Protein 1ALU (pdb70)

Organism: Homo sapiens (NCBI:txid9606)

Nearest PDB structures (foldseek):
  1alu-assembly1_A  TM=1.006E+00  e=8.624E-21  Homo sapiens
  7nxz-assembly1_AAA  TM=9.705E-01  e=5.658E-19  Homo sapiens
  8d82-assembly1_D  TM=9.746E-01  e=5.567E-18  Homo sapiens
  4j4l-assembly1_C  TM=9.683E-01  e=1.972E-17  Homo sapiens
  1p9m-assembly1_B-2  TM=9.330E-01  e=7.699E-17  Homo sapiens

GO terms:
  GO:0005125 cytokine activity (F, IDA)
  GO:0005576 extracellular region (C, IDA)
  GO:0090594 inflammatory response to wounding (P, IDA)
  GO:0072540 T-helper 17 cell lineage commitment (P, IDA)
  GO:0070102 interleukin-6-mediated signaling pathway (P, IDA)
  GO:0005125 cytokine activity (F, TAS)
  GO:0006954 inflammatory response (P, TAS)
  GO:0010628 positive regulation of gene expression (P, IDA)
  GO:0010718 positive regulation of epithelial to mesenchymal transition (P, IDA)
  GO:1904996 positive regulation of leukocyte adhesion to vascular endothelial cell (P, IDA)
  GO:0060252 positive regulation of glial cell proliferation (P, IDA)
  GO:0032733 positive regulation of interleukin-10 production (P, IDA)
  GO:0032757 positive regulation of interleukin-8 production (P, IDA)
  GO:0032760 positive regulation of tumor necrosis factor production (P, IDA)
  GO:1901731 positive regulation of platelet aggregation (P, IDA)
  GO:0008284 positive regulation of cell population proliferation (P, IDA)
  GO:0035633 maintenance of blood-brain barrier (P, TAS)
  GO:0010628 positive regulation of gene expression (P, IGI)
  GO:1903978 regulation of microglial cell activation (P, TAS)
  GO:1904894 positive regulation of receptor signaling pathway via STAT (P, IGI)

InterPro domains:
  IPR003574 Interleukin-6-like [PF00489] (27-212)
  IPR003574 Interleukin-6-like [PTHR48494] (1-212)
  IPR009079 Four-helical cytokine-like, core [G3DSA:1.20.1250.10] (25-212)
  IPR009079 Four-helical cytokine-like, core [SSF47266] (48-212)
  IPR030473 Interleukin-6/GCSF/MGF, conserved site [PS00254] (101-126)
  IPR030474 Interleukin-6/GCSF/MGF [PIRSF001935] (1-212)
  IPR030474 Interleukin-6/GCSF/MGF [PR00433] (56-71)
  IPR030474 Interleukin-6/GCSF/MGF [PR00433] (72-95)
  IPR030474 Interleukin-6/GCSF/MGF [PR00433] (101-126)
  IPR030474 Interleukin-6/GCSF/MGF [PR00433] (194-210)
  IPR030474 Interleukin-6/GCSF/MGF [SM00126] (57-210)

CATH classification: 1.20.1250.10

Structure (mmCIF, N/CA/C/O backbone):
data_1ALU
#
_entry.id   1ALU
#
_cell.length_a   49.678
_cell.length_b   49.678
_cell.length_c   121.995
_cell.angle_alpha   90.00
_cell.angle_beta   90.00
_cell.angle_gamma   120.00
#
_symmetry.space_group_name_H-M   'P 31 2 1'
#
loop_
_entity.id
_entity.type
_entity.pdbx_description
1 polymer INTERLEUKIN-6
2 non-polymer 'SULFATE ION'
3 non-polymer 'L(+)-TARTARIC ACID'
4 water water
#
loop_
_atom_site.group_PDB
_atom_site.id
_atom_site.type_symbol
_atom_site.label_atom_id
_atom_site.label_alt_id
_atom_site.label_comp_id
_atom_site.label_asym_id
_atom_site.label_entity_id
_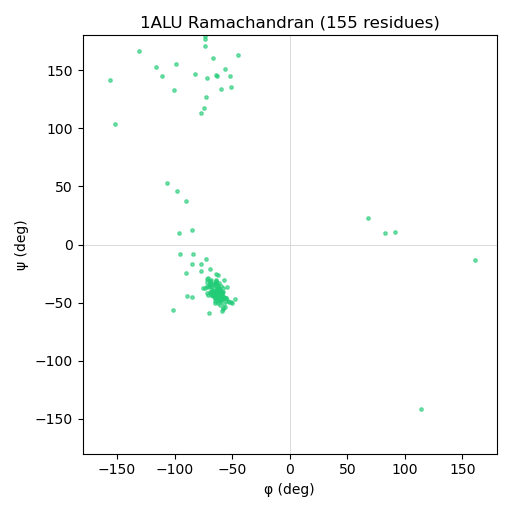atom_site.label_seq_id
_atom_site.pdbx_PDB_ins_code
_atom_site.Cartn_x
_atom_site.Cartn_y
_atom_site.Cartn_z
_atom_site.occupancy
_atom_site.B_iso_or_equiv
_atom_site.auth_seq_id
_atom_site.auth_comp_id
_atom_site.auth_asym_id
_atom_site.auth_atom_id
_atom_site.pdbx_PDB_model_num
ATOM 1 N N . LEU A 1 21 ? 3.450 4.162 5.338 1.00 41.69 19 LEU A N 1
ATOM 2 C CA . LEU A 1 21 ? 2.632 2.965 5.521 1.00 39.89 19 LEU A CA 1
ATOM 3 C C . LEU A 1 21 ? 1.959 2.934 6.883 1.00 38.15 19 LEU A C 1
ATOM 4 O O . LEU A 1 21 ? 2.670 3.001 7.894 1.00 38.49 19 LEU A O 1
ATOM 9 N N . THR A 1 22 ? 0.649 2.688 6.931 1.00 36.62 20 THR A N 1
ATOM 10 C CA . THR A 1 22 ? 0.073 2.525 8.278 1.00 34.21 20 THR A CA 1
ATOM 11 C C . THR A 1 22 ? 0.476 1.180 8.862 1.00 33.82 20 THR A C 1
ATOM 12 O O . THR A 1 22 ? 1.077 0.336 8.184 1.00 33.68 20 THR A O 1
ATOM 16 N N . SER A 1 23 ? 0.084 0.938 10.083 1.00 31.88 21 SER A N 1
ATOM 17 C CA . SER A 1 23 ? 0.255 -0.348 10.776 1.00 30.34 21 SER A CA 1
ATOM 18 C C . SER A 1 23 ? -0.415 -1.455 9.949 1.00 27.56 21 SER A C 1
ATOM 19 O O . SER A 1 23 ? 0.149 -2.533 9.679 1.00 23.58 21 SER A O 1
ATOM 22 N N . SER A 1 24 ? -1.646 -1.167 9.503 1.00 24.13 22 SER A N 1
ATOM 23 C CA . SER A 1 24 ? -2.413 -2.176 8.734 1.00 25.02 22 SER A CA 1
ATOM 24 C C . SER A 1 24 ? -1.751 -2.500 7.422 1.00 23.02 22 SER A C 1
ATOM 25 O O . SER A 1 24 ? -1.726 -3.637 6.894 1.00 21.82 22 SER A O 1
ATOM 28 N N . GLU A 1 25 ? -1.276 -1.442 6.749 1.00 21.72 23 GLU A N 1
ATOM 29 C CA . GLU A 1 25 ? -0.596 -1.577 5.466 1.00 21.76 23 GLU A CA 1
ATOM 30 C C . GLU A 1 25 ? 0.672 -2.408 5.627 1.00 21.06 23 GLU A C 1
ATOM 31 O O . GLU A 1 25 ? 1.028 -3.263 4.800 1.00 18.48 23 GLU A O 1
ATOM 37 N N . ARG A 1 26 ? 1.415 -2.103 6.707 1.00 19.02 24 ARG A N 1
ATOM 38 C CA . ARG A 1 26 ? 2.664 -2.864 6.929 1.00 20.01 24 ARG A CA 1
ATOM 39 C C . ARG A 1 26 ? 2.380 -4.335 7.153 1.00 17.69 24 ARG A C 1
ATOM 40 O O . ARG A 1 26 ? 3.157 -5.211 6.694 1.00 18.11 24 ARG A O 1
ATOM 48 N N . ILE A 1 27 ? 1.326 -4.656 7.861 1.00 15.86 25 ILE A N 1
ATOM 49 C CA . ILE A 1 27 ? 0.947 -6.032 8.153 1.00 15.92 25 ILE A CA 1
ATOM 50 C C . ILE A 1 27 ? 0.574 -6.741 6.835 1.00 15.12 25 ILE A C 1
ATOM 51 O O . ILE A 1 27 ? 0.998 -7.892 6.573 1.00 12.37 25 ILE A O 1
ATOM 56 N N . ASP A 1 28 ? -0.288 -6.072 6.092 1.00 14.65 26 ASP A N 1
ATOM 57 C CA . ASP A 1 28 ? -0.674 -6.726 4.797 1.00 15.54 26 ASP A CA 1
ATOM 58 C C . ASP A 1 28 ? 0.517 -7.003 3.908 1.00 16.57 26 ASP A C 1
ATOM 59 O O . ASP A 1 28 ? 0.607 -8.082 3.265 1.00 15.81 26 ASP A O 1
ATOM 68 N N . LYS A 1 29 ? 1.416 -6.013 3.721 1.00 15.83 27 LYS A N 1
ATOM 69 C CA . LYS A 1 29 ? 2.602 -6.260 2.924 1.00 16.30 27 LYS A CA 1
ATOM 70 C C . LYS A 1 29 ? 3.465 -7.364 3.473 1.00 15.18 27 LYS A C 1
ATOM 71 O O . LYS A 1 29 ? 4.061 -8.144 2.696 1.00 13.84 27 LYS A O 1
ATOM 77 N N . GLN A 1 30 ? 3.542 -7.479 4.823 1.00 14.46 28 GLN A N 1
ATOM 78 C CA . GLN A 1 30 ? 4.417 -8.517 5.400 1.00 13.39 28 GLN A CA 1
ATOM 79 C C . GLN A 1 30 ? 3.829 -9.888 5.105 1.00 12.77 28 GLN A C 1
ATOM 80 O O . GLN A 1 30 ? 4.566 -10.842 4.832 1.00 11.88 28 GLN A O 1
ATOM 86 N N . ILE A 1 31 ? 2.504 -10.040 5.211 1.00 11.71 29 ILE A N 1
ATOM 87 C CA . ILE A 1 31 ? 1.882 -11.353 4.918 1.00 11.46 29 ILE A CA 1
ATOM 88 C C . ILE A 1 31 ? 2.093 -11.711 3.444 1.00 10.42 29 ILE A C 1
ATOM 89 O O . ILE A 1 31 ? 2.425 -12.852 3.081 1.00 8.91 29 ILE A O 1
ATOM 94 N N . ARG A 1 32 ? 1.877 -10.737 2.569 1.00 11.43 30 ARG A N 1
ATOM 95 C CA . ARG A 1 32 ? 2.056 -10.988 1.124 1.00 12.51 30 ARG A CA 1
ATOM 96 C C . ARG A 1 32 ? 3.494 -11.455 0.858 1.00 12.79 30 ARG A C 1
ATOM 97 O O . ARG A 1 32 ? 3.785 -12.379 0.088 1.00 13.62 30 ARG A O 1
ATOM 112 N N . TYR A 1 33 ? 4.428 -10.825 1.526 1.00 13.86 31 TYR A N 1
ATOM 113 C CA . TYR A 1 33 ? 5.874 -11.173 1.378 1.00 13.56 31 TYR A CA 1
ATOM 114 C C . TYR A 1 33 ? 6.116 -12.591 1.767 1.00 13.02 31 TYR A C 1
ATOM 115 O O . TYR A 1 33 ? 6.750 -13.428 1.125 1.00 11.55 31 TYR A O 1
ATOM 124 N N . ILE A 1 34 ? 5.636 -12.958 2.990 1.00 12.83 32 ILE A N 1
ATOM 125 C CA . ILE A 1 34 ? 5.783 -14.318 3.450 1.00 10.44 32 ILE A CA 1
ATOM 126 C C . ILE A 1 34 ? 5.078 -15.323 2.525 1.00 12.77 32 ILE A C 1
ATOM 127 O O . ILE A 1 34 ? 5.608 -16.411 2.313 1.00 11.83 32 ILE A O 1
ATOM 132 N N . LEU A 1 35 ? 3.886 -14.953 2.030 1.00 10.75 33 LEU A N 1
ATOM 133 C CA . LEU A 1 35 ? 3.244 -15.910 1.091 1.00 10.99 33 LEU A CA 1
ATOM 134 C C . LEU A 1 35 ? 4.099 -16.140 -0.136 1.00 12.75 33 LEU A C 1
ATOM 135 O O . LEU A 1 35 ? 4.088 -17.234 -0.687 1.00 11.66 33 LEU A O 1
ATOM 140 N N . ASP A 1 36 ? 4.714 -15.053 -0.646 1.00 11.90 34 ASP A N 1
ATOM 141 C CA . ASP A 1 36 ? 5.584 -15.246 -1.815 1.00 13.67 34 ASP A CA 1
ATOM 142 C C . ASP A 1 36 ? 6.769 -16.154 -1.463 1.00 13.16 34 ASP A C 1
ATOM 143 O O . ASP A 1 36 ? 7.175 -17.011 -2.281 1.00 12.53 34 ASP A O 1
ATOM 148 N N . GLY A 1 37 ? 7.283 -16.092 -0.248 1.00 12.45 35 GLY A N 1
ATOM 149 C CA . GLY A 1 37 ? 8.362 -16.946 0.264 1.00 11.27 35 GLY A CA 1
ATOM 150 C C . GLY A 1 37 ? 7.890 -18.393 0.365 1.00 13.67 35 GLY A C 1
ATOM 151 O O . GLY A 1 37 ? 8.579 -19.319 -0.081 1.00 13.73 35 GLY A O 1
ATOM 152 N N . ILE A 1 38 ? 6.691 -18.594 0.891 1.00 11.40 36 ILE A N 1
ATOM 153 C CA . ILE A 1 38 ? 6.113 -19.957 0.936 1.00 13.94 36 ILE A CA 1
ATOM 154 C C . ILE A 1 38 ? 5.956 -20.499 -0.472 1.00 14.93 36 ILE A C 1
ATOM 155 O O . ILE A 1 38 ? 6.207 -21.719 -0.711 1.00 14.31 36 ILE A O 1
ATOM 160 N N . SER A 1 39 ? 5.478 -19.638 -1.387 1.00 14.57 37 SER A N 1
ATOM 161 C CA . SER A 1 39 ? 5.264 -20.130 -2.774 1.00 16.45 37 SER A CA 1
ATOM 162 C C . SER A 1 39 ? 6.571 -20.542 -3.424 1.00 17.01 37 SER A C 1
ATOM 163 O O . SER A 1 39 ? 6.635 -21.618 -4.113 1.00 17.48 37 SER A O 1
ATOM 166 N N . ALA A 1 40 ? 7.670 -19.920 -3.079 1.00 17.37 38 ALA A N 1
ATOM 167 C CA . ALA A 1 40 ? 9.005 -20.327 -3.611 1.00 19.52 38 ALA A CA 1
ATOM 168 C C . ALA A 1 40 ? 9.470 -21.621 -2.981 1.00 19.68 38 ALA A C 1
ATOM 169 O O . ALA A 1 40 ? 9.933 -22.566 -3.691 1.00 19.18 38 ALA A O 1
ATOM 171 N N . LEU A 1 41 ? 9.199 -21.823 -1.691 1.00 18.37 39 LEU A N 1
ATOM 172 C CA . LEU A 1 41 ? 9.582 -23.080 -1.054 1.00 19.55 39 LEU A CA 1
ATOM 173 C C . LEU A 1 41 ? 8.694 -24.223 -1.565 1.00 21.30 39 LEU A C 1
ATOM 174 O O . LEU A 1 41 ? 9.217 -25.333 -1.736 1.00 20.26 39 LEU A O 1
ATOM 179 N N . ARG A 1 42 ? 7.438 -23.935 -1.792 1.00 17.75 40 ARG A N 1
ATOM 180 C CA . ARG A 1 42 ? 6.503 -24.960 -2.287 1.00 20.20 40 ARG A CA 1
ATOM 181 C C . ARG A 1 42 ? 6.936 -25.407 -3.683 1.00 22.90 40 ARG A C 1
ATOM 182 O O . ARG A 1 42 ? 7.021 -26.621 -3.937 1.00 22.75 40 ARG A O 1
ATOM 190 N N . LYS A 1 43 ? 7.248 -24.431 -4.540 1.00 22.98 41 LYS A N 1
ATOM 191 C CA . LYS A 1 43 ? 7.713 -24.845 -5.892 1.00 26.57 41 LYS A CA 1
ATOM 192 C C . LYS A 1 43 ? 8.915 -25.787 -5.804 1.00 28.65 41 LYS A C 1
ATOM 193 O O . LYS A 1 43 ? 9.039 -26.783 -6.545 1.00 30.03 41 LYS A O 1
ATOM 199 N N . GLU A 1 44 ? 9.885 -25.442 -4.983 1.00 28.40 42 GLU A N 1
ATOM 200 C CA . GLU A 1 44 ? 11.078 -26.221 -4.820 1.00 30.75 42 GLU A CA 1
ATOM 201 C C . GLU A 1 44 ? 10.783 -27.644 -4.354 1.00 30.46 42 GLU A C 1
ATOM 202 O O . GLU A 1 44 ? 11.272 -28.598 -4.969 1.00 29.91 42 GLU A O 1
ATOM 208 N N . THR A 1 45 ? 10.104 -27.786 -3.219 1.00 29.44 43 THR A N 1
ATOM 209 C CA . THR A 1 45 ? 9.921 -29.146 -2.683 1.00 29.64 43 THR A CA 1
ATOM 210 C C . THR A 1 45 ? 8.995 -29.938 -3.593 1.00 30.47 43 THR A C 1
ATOM 211 O O . THR A 1 45 ? 9.229 -31.145 -3.837 1.00 29.93 43 THR A O 1
ATOM 215 N N . CYS A 1 46 ? 7.942 -29.328 -4.097 1.00 29.88 44 CYS A N 1
ATOM 216 C CA . CYS A 1 46 ? 6.986 -29.956 -4.984 1.00 32.38 44 CYS A CA 1
ATOM 217 C C . CYS A 1 46 ? 7.636 -30.362 -6.308 1.00 32.19 44 CYS A C 1
ATOM 218 O O . CYS A 1 46 ? 7.331 -31.464 -6.772 1.00 31.96 44 CYS A O 1
ATOM 221 N N . ASN A 1 47 ? 8.628 -29.619 -6.807 1.00 32.63 45 ASN A N 1
ATOM 222 C CA . ASN A 1 47 ? 9.260 -30.095 -8.045 1.00 34.25 45 ASN A CA 1
ATOM 223 C C . ASN A 1 47 ? 10.039 -31.382 -7.730 1.00 34.89 45 ASN A C 1
ATOM 224 O O . ASN A 1 47 ? 10.234 -32.174 -8.664 1.00 35.67 45 ASN A O 1
ATOM 229 N N . LYS A 1 48 ? 10.568 -31.528 -6.512 1.00 33.53 46 LYS A N 1
ATOM 230 C CA . LYS A 1 48 ? 11.307 -32.712 -6.146 1.00 33.10 46 LYS A CA 1
ATOM 231 C C . LYS A 1 48 ? 10.460 -33.890 -5.664 1.00 32.71 46 LYS A C 1
ATOM 232 O O . LYS A 1 48 ? 10.853 -35.036 -5.907 1.00 30.73 46 LYS A O 1
ATOM 238 N N . SER A 1 49 ? 9.461 -33.693 -4.785 1.00 29.80 47 SER A N 1
ATOM 239 C CA . SER A 1 49 ? 8.743 -34.872 -4.270 1.00 29.26 47 SER A CA 1
ATOM 240 C C . SER A 1 49 ? 7.543 -35.235 -5.131 1.00 28.84 47 SER A C 1
ATOM 241 O O . SER A 1 49 ? 6.948 -36.319 -4.977 1.00 29.12 47 SER A O 1
ATOM 244 N N . ASN A 1 50 ? 6.986 -34.292 -5.868 1.00 28.57 48 ASN A N 1
ATOM 245 C CA . ASN A 1 50 ? 5.798 -34.530 -6.695 1.00 29.45 48 ASN A CA 1
ATOM 246 C C . ASN A 1 50 ? 4.548 -34.788 -5.890 1.00 30.57 48 ASN A C 1
ATOM 247 O O . ASN A 1 50 ? 3.582 -35.406 -6.375 1.00 30.39 48 ASN A O 1
ATOM 252 N N . MET A 1 51 ? 4.488 -34.344 -4.638 1.00 30.88 49 MET A N 1
ATOM 253 C CA . MET A 1 51 ? 3.401 -34.620 -3.713 1.00 31.88 49 MET A CA 1
ATOM 254 C C . MET A 1 51 ? 2.349 -33.536 -3.650 1.00 34.83 49 MET A C 1
ATOM 255 O O . MET A 1 51 ? 1.497 -33.486 -2.761 1.00 34.12 49 MET A O 1
ATOM 260 N N . CYS A 1 52 ? 2.443 -32.582 -4.589 1.00 37.09 50 CYS A N 1
ATOM 261 C CA . CYS A 1 52 ? 1.479 -31.489 -4.513 1.00 41.14 50 CYS A CA 1
ATOM 262 C C . CYS A 1 52 ? 0.556 -31.414 -5.711 1.00 43.54 50 CYS A C 1
ATOM 263 O O . CYS A 1 52 ? 0.913 -31.806 -6.811 1.00 44.69 50 CYS A O 1
ATOM 266 N N . GLU A 1 53 ? -0.604 -30.863 -5.439 1.00 46.47 51 GLU A N 1
ATOM 267 C CA . GLU A 1 53 ? -1.645 -30.596 -6.399 1.00 49.77 51 GLU A CA 1
ATOM 268 C C . GLU A 1 53 ? -3.007 -30.395 -5.754 1.00 50.54 51 GLU A C 1
ATOM 269 O O . GLU A 1 53 ? -3.328 -29.242 -5.401 1.00 52.03 51 GLU A O 1
ATOM 275 N N . ASN A 1 63 ? -2.891 -36.284 13.452 1.00 48.66 61 ASN A N 1
ATOM 276 C CA . ASN A 1 63 ? -1.812 -36.213 12.455 1.00 47.69 61 ASN A CA 1
ATOM 277 C C . ASN A 1 63 ? -0.815 -35.159 12.893 1.00 47.27 61 ASN A C 1
ATOM 278 O O . ASN A 1 63 ? -0.562 -35.002 14.108 1.00 47.58 61 ASN A O 1
ATOM 280 N N . LEU A 1 64 ? -0.271 -34.395 11.949 1.00 45.73 62 LEU A N 1
ATOM 281 C CA . LEU A 1 64 ? 0.353 -33.115 12.351 1.00 43.89 62 LEU A CA 1
ATOM 282 C C . LEU A 1 64 ? -0.806 -32.312 12.910 1.00 42.53 62 LEU A C 1
ATOM 283 O O . LEU A 1 64 ? -1.917 -32.533 12.383 1.00 44.72 62 LEU A O 1
ATOM 288 N N . ASN A 1 65 ? -0.695 -31.484 13.925 1.00 40.46 63 ASN A N 1
ATOM 289 C CA . ASN A 1 65 ? -1.984 -30.843 14.351 1.00 38.02 63 ASN A CA 1
ATOM 290 C C . ASN A 1 65 ? -2.001 -29.389 13.919 1.00 35.13 63 ASN A C 1
ATOM 291 O O . ASN A 1 65 ? -1.831 -28.548 14.810 1.00 36.36 63 ASN A O 1
ATOM 293 N N . LEU A 1 66 ? -1.752 -29.093 12.629 1.00 30.86 64 LEU A N 1
ATOM 294 C CA . LEU A 1 66 ? -1.392 -27.703 12.278 1.00 26.89 64 LEU A CA 1
ATOM 295 C C . LEU A 1 66 ? -2.498 -26.723 12.547 1.00 23.92 64 LEU A C 1
ATOM 296 O O . LEU A 1 66 ? -3.673 -27.030 12.402 1.00 22.28 64 LEU A O 1
ATOM 301 N N . PRO A 1 67 ? -2.168 -25.504 12.944 1.00 22.20 65 PRO A N 1
ATOM 302 C CA . PRO A 1 67 ? -3.171 -24.465 13.152 1.00 21.81 65 PRO A CA 1
ATOM 303 C C . PRO A 1 67 ? -4.047 -24.343 11.911 1.00 21.61 65 PRO A C 1
ATOM 304 O O . PRO A 1 67 ? -3.551 -24.430 10.761 1.00 21.93 65 PRO A O 1
ATOM 308 N N . LYS A 1 68 ? -5.318 -24.055 12.144 1.00 20.40 66 LYS A N 1
ATOM 309 C CA . LYS A 1 68 ? -6.267 -23.856 11.059 1.00 22.34 66 LYS A CA 1
ATOM 310 C C . LYS A 1 68 ? -7.428 -22.989 11.549 1.00 23.84 66 LYS A C 1
ATOM 311 O O . LYS A 1 68 ? -7.861 -23.153 12.693 1.00 23.85 66 LYS A O 1
ATOM 317 N N . MET A 1 69 ? -7.919 -22.096 10.714 1.00 24.68 67 MET A N 1
ATOM 318 C CA . MET A 1 69 ? -9.030 -21.248 11.120 1.00 25.24 67 MET A CA 1
ATOM 319 C C . MET A 1 69 ? -10.313 -22.080 11.190 1.00 25.90 67 MET A C 1
ATOM 320 O O . MET A 1 69 ? -10.582 -22.835 10.266 1.00 27.29 67 MET A O 1
ATOM 325 N N . ALA A 1 70 ? -11.168 -21.788 12.145 1.00 26.87 68 ALA A N 1
ATOM 326 C CA . ALA A 1 70 ? -12.495 -22.442 12.142 1.00 27.85 68 ALA A CA 1
ATOM 327 C C . ALA A 1 70 ? -13.526 -21.346 12.317 1.00 29.00 68 ALA A C 1
ATOM 328 O O . ALA A 1 70 ? -13.212 -20.216 12.738 1.00 26.50 68 ALA A O 1
ATOM 330 N N . GLU A 1 71 ? -14.795 -21.714 12.052 1.00 30.63 69 GLU A N 1
ATOM 331 C CA . GLU A 1 71 ? -15.840 -20.688 12.148 1.00 31.48 69 GLU A CA 1
ATOM 332 C C . GLU A 1 71 ? -15.879 -20.044 13.508 1.00 29.83 69 GLU A C 1
ATOM 333 O O . GLU A 1 71 ? -16.114 -18.824 13.593 1.00 29.71 69 GLU A O 1
ATOM 339 N N . LYS A 1 72 ? -15.531 -20.744 14.577 1.00 30.61 70 LYS A N 1
ATOM 340 C CA . LYS A 1 72 ? -15.564 -20.229 15.931 1.00 30.43 70 LYS A CA 1
ATOM 341 C C . LYS A 1 72 ? -14.536 -19.166 16.243 1.00 29.62 70 LYS A C 1
ATOM 342 O O . LYS A 1 72 ? -14.669 -18.407 17.227 1.00 27.90 70 LYS A O 1
ATOM 348 N N . ASP A 1 73 ? -13.453 -19.113 15.449 1.00 27.84 71 ASP A N 1
ATOM 349 C CA . ASP A 1 73 ? -12.419 -18.117 15.679 1.00 27.07 71 ASP A CA 1
ATOM 350 C C . ASP A 1 73 ? -12.829 -16.716 15.301 1.00 26.25 71 ASP A C 1
ATOM 351 O O . ASP A 1 73 ? -12.192 -15.754 15.740 1.00 25.91 71 ASP A O 1
ATOM 356 N N . GLY A 1 74 ? -13.939 -16.517 14.583 1.00 26.14 72 GLY A N 1
ATOM 357 C CA . GLY A 1 74 ? -14.364 -15.144 14.296 1.00 26.26 72 GLY A CA 1
ATOM 358 C C . GLY A 1 74 ? -13.684 -14.481 13.105 1.00 25.10 72 GLY A C 1
ATOM 359 O O . GLY A 1 74 ? -13.763 -13.262 12.948 1.00 24.76 72 GLY A O 1
ATOM 360 N N . CYS A 1 75 ? -12.934 -15.221 12.298 1.00 24.97 73 CYS A N 1
ATOM 361 C CA . CYS A 1 75 ? -12.185 -14.607 11.176 1.00 24.49 73 CYS A CA 1
ATOM 362 C C . CYS A 1 75 ? -12.940 -14.665 9.848 1.00 25.56 73 CYS A C 1
ATOM 363 O O . CYS A 1 75 ? -12.473 -14.127 8.832 1.00 23.19 73 CYS A O 1
ATOM 366 N N . PHE A 1 76 ? -14.069 -15.383 9.810 1.00 26.87 74 PHE A N 1
ATOM 367 C CA . PHE A 1 76 ? -14.856 -15.539 8.568 1.00 28.98 74 PHE A CA 1
ATOM 368 C C . PHE A 1 76 ? -16.021 -14.548 8.602 1.00 30.78 74 PHE A C 1
ATOM 369 O O . PHE A 1 76 ? -16.408 -14.131 9.704 1.00 27.47 74 PHE A O 1
ATOM 377 N N . GLN A 1 77 ? -16.573 -14.133 7.454 1.00 33.12 75 GLN A N 1
ATOM 378 C CA . GLN A 1 77 ? -17.612 -13.109 7.459 1.00 36.55 75 GLN A CA 1
ATOM 379 C C . GLN A 1 77 ? -18.794 -13.421 8.368 1.00 38.11 75 GLN A C 1
ATOM 380 O O . GLN A 1 77 ? -19.286 -12.516 9.060 1.00 39.01 75 GLN A O 1
ATOM 386 N N . SER A 1 78 ? -19.321 -14.625 8.268 1.00 39.87 76 SER A N 1
ATOM 387 C CA . SER A 1 78 ? -20.364 -15.089 9.188 1.00 41.19 76 SER A CA 1
ATOM 388 C C . SER A 1 78 ? -19.752 -15.476 10.522 1.00 40.38 76 SER A C 1
ATOM 389 O O . SER A 1 78 ? -18.957 -16.397 10.645 1.00 41.60 76 SER A O 1
ATOM 392 N N . GLY A 1 79 ? -20.071 -14.711 11.568 1.00 39.97 77 GLY A N 1
ATOM 393 C CA . GLY A 1 79 ? -19.558 -14.895 12.911 1.00 37.25 77 GLY A CA 1
ATOM 394 C C . GLY A 1 79 ? -18.293 -14.058 13.123 1.00 35.65 77 GLY A C 1
ATOM 395 O O . GLY A 1 79 ? -17.675 -14.115 14.180 1.00 34.80 77 GLY A O 1
ATOM 396 N N . PHE A 1 80 ? -18.013 -13.164 12.180 1.00 34.48 78 PHE A N 1
ATOM 397 C CA . PHE A 1 80 ? -16.847 -12.302 12.264 1.00 32.99 78 PHE A CA 1
ATOM 398 C C . PHE A 1 80 ? -16.788 -11.601 13.621 1.00 33.82 78 PHE A C 1
ATOM 399 O O . PHE A 1 80 ? -17.799 -11.094 14.103 1.00 33.31 78 PHE A O 1
ATOM 407 N N . ASN A 1 81 ? -15.601 -11.567 14.218 1.00 31.33 79 ASN A N 1
ATOM 408 C CA . ASN A 1 81 ? -15.394 -10.898 15.520 1.00 30.32 79 ASN A CA 1
ATOM 409 C C . ASN A 1 81 ? -13.932 -10.450 15.543 1.00 29.97 79 ASN A C 1
ATOM 410 O O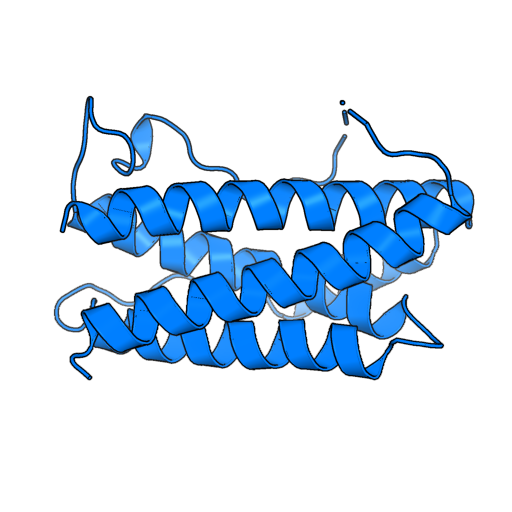 . ASN A 1 81 ? -13.086 -11.362 15.599 1.00 29.51 79 ASN A O 1
ATOM 415 N N . GLU A 1 82 ? -13.644 -9.186 15.348 1.00 29.14 80 GLU A N 1
ATOM 416 C CA . GLU A 1 82 ? -12.258 -8.724 15.223 1.00 30.67 80 GLU A CA 1
ATOM 417 C C . GLU A 1 82 ? -11.328 -9.212 16.335 1.00 29.65 80 GLU A C 1
ATOM 418 O O . GLU A 1 82 ? -10.209 -9.691 16.101 1.00 27.77 80 GLU A O 1
ATOM 424 N N . GLU A 1 83 ? -11.748 -9.033 17.584 1.00 28.43 81 GLU A N 1
ATOM 425 C CA . GLU A 1 83 ? -10.976 -9.418 18.748 1.00 26.27 81 GLU A CA 1
ATOM 426 C C . GLU A 1 83 ? -10.617 -10.865 18.896 1.00 25.29 81 GLU A C 1
ATOM 427 O O . GLU A 1 83 ? -9.411 -11.183 19.130 1.00 24.96 81 GLU A O 1
ATOM 429 N N . THR A 1 84 ? -11.540 -11.801 18.744 1.00 24.56 82 THR A N 1
ATOM 430 C CA . THR A 1 84 ? -11.208 -13.201 18.819 1.00 25.19 82 THR A CA 1
ATOM 431 C C . THR A 1 84 ? -10.337 -13.599 17.592 1.00 24.16 82 THR A C 1
ATOM 432 O O . THR A 1 84 ? -9.477 -14.481 17.688 1.00 2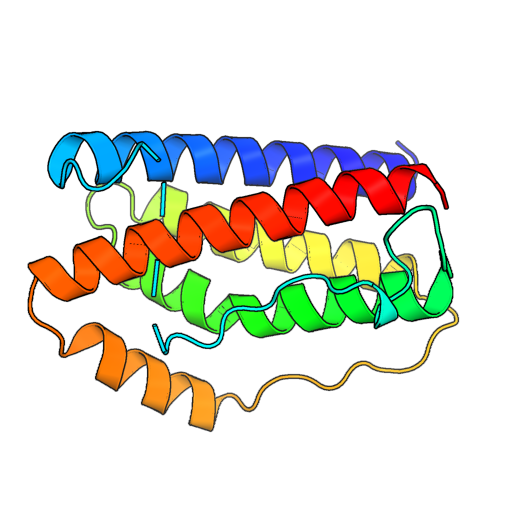2.80 82 THR A O 1
ATOM 436 N N . CYS A 1 85 ? -10.680 -12.979 16.486 1.00 22.27 83 CYS A N 1
ATOM 437 C CA . CYS A 1 85 ? -9.946 -13.309 15.231 1.00 22.09 83 CYS A CA 1
ATOM 438 C C . CYS A 1 85 ? -8.502 -12.908 15.335 1.00 20.59 83 CYS A C 1
ATOM 439 O O . CYS A 1 85 ? -7.609 -13.751 15.055 1.00 19.89 83 CYS A O 1
ATOM 442 N N . LEU A 1 86 ? -8.206 -11.732 15.818 1.00 19.73 84 LEU A N 1
ATOM 443 C CA . LEU A 1 86 ? -6.844 -11.237 15.975 1.00 21.91 84 LEU A CA 1
ATOM 444 C C . LEU A 1 86 ? -6.046 -12.093 16.941 1.00 22.10 84 LEU A C 1
ATOM 445 O O . LEU A 1 86 ? -4.860 -12.409 16.710 1.00 20.49 84 LEU A O 1
ATOM 450 N N . VAL A 1 87 ? -6.694 -12.559 18.013 1.00 21.48 85 VAL A N 1
ATOM 451 C CA . VAL A 1 87 ? -6.074 -13.463 18.982 1.00 21.07 85 VAL A CA 1
ATOM 452 C C . VAL A 1 87 ? -5.773 -14.807 18.327 1.00 19.40 85 VAL A C 1
ATOM 453 O O . VAL A 1 87 ? -4.672 -15.369 18.482 1.00 17.13 85 VAL A O 1
ATOM 457 N N . LYS A 1 88 ? -6.722 -15.256 17.480 1.00 18.53 86 LYS A N 1
ATOM 458 C CA . LYS A 1 88 ? -6.495 -16.539 16.803 1.00 17.65 86 LYS A CA 1
ATOM 459 C C . LYS A 1 88 ? -5.303 -16.404 15.812 1.00 16.84 86 LYS A C 1
ATOM 460 O O . LYS A 1 88 ? -4.465 -17.305 15.747 1.00 15.90 86 LYS A O 1
ATOM 466 N N . ILE A 1 89 ? -5.248 -15.281 15.104 1.00 15.18 87 ILE A N 1
ATOM 467 C CA . ILE A 1 89 ? -4.125 -15.137 14.132 1.00 15.70 87 ILE A CA 1
ATOM 468 C C . ILE A 1 89 ? -2.799 -15.202 14.837 1.00 15.42 87 ILE A C 1
ATOM 469 O O . ILE A 1 89 ? -1.864 -15.903 14.458 1.00 13.40 87 ILE A O 1
ATOM 474 N N . ILE A 1 90 ? -2.663 -14.424 15.930 1.00 14.53 88 ILE A N 1
ATOM 475 C CA . ILE A 1 90 ? -1.404 -14.372 16.661 1.00 17.41 88 ILE A CA 1
ATOM 476 C C . ILE A 1 90 ? -1.084 -15.743 17.246 1.00 17.54 88 ILE A C 1
ATOM 477 O O . ILE A 1 90 ? 0.044 -16.251 17.114 1.00 17.77 88 ILE A O 1
ATOM 482 N N . THR A 1 91 ? -2.034 -16.364 17.915 1.00 16.88 89 THR A N 1
ATOM 483 C CA . THR A 1 91 ? -1.906 -17.671 18.484 1.00 18.94 89 THR A CA 1
ATOM 484 C C . THR A 1 91 ? -1.425 -18.715 17.476 1.00 18.82 89 THR A C 1
ATOM 485 O O . THR A 1 91 ? -0.518 -19.495 17.708 1.00 16.32 89 THR A O 1
ATOM 489 N N . GLY A 1 92 ? -2.110 -18.714 16.307 1.00 17.40 90 GLY A N 1
ATOM 490 C CA . GLY A 1 92 ? -1.770 -19.716 15.281 1.00 17.68 90 GLY A CA 1
ATOM 491 C C . GLY A 1 92 ? -0.402 -19.434 14.687 1.00 14.12 90 GLY A C 1
ATOM 492 O O . GLY A 1 92 ? 0.395 -20.383 14.539 1.00 13.98 90 GLY A O 1
ATOM 493 N N . LEU A 1 93 ? -0.006 -18.156 14.558 1.00 14.90 91 LEU A N 1
ATOM 494 C CA . LEU A 1 93 ? 1.343 -17.905 14.027 1.00 11.54 91 LEU A CA 1
ATOM 495 C C . LEU A 1 93 ? 2.353 -18.391 15.072 1.00 14.13 91 LEU A C 1
ATOM 496 O O . LEU A 1 93 ? 3.383 -18.935 14.716 1.00 12.48 91 LEU A O 1
ATOM 501 N N . LEU A 1 94 ? 2.072 -18.103 16.379 1.00 13.11 92 LEU A N 1
ATOM 502 C CA . LEU A 1 94 ? 3.091 -18.608 17.352 1.00 13.67 92 LEU A CA 1
ATOM 503 C C . LEU A 1 94 ? 3.122 -20.128 17.313 1.00 13.81 92 LEU A C 1
ATOM 504 O O . LEU A 1 94 ? 4.217 -20.733 17.469 1.00 15.02 92 LEU A O 1
ATOM 509 N N . GLU A 1 95 ? 2.011 -20.818 17.129 1.00 16.18 93 GLU A N 1
ATOM 510 C CA . GLU A 1 95 ? 2.040 -22.272 17.006 1.00 16.72 93 GLU A CA 1
ATOM 511 C C . GLU A 1 95 ? 2.777 -22.801 15.793 1.00 17.74 93 GLU A C 1
ATOM 512 O O . GLU A 1 95 ? 3.273 -23.931 15.759 1.00 16.57 93 GLU A O 1
ATOM 518 N N . PHE A 1 96 ? 2.856 -21.980 14.718 1.00 16.15 94 PHE A N 1
ATOM 519 C CA . PHE A 1 96 ? 3.513 -22.434 13.507 1.00 14.80 94 PHE A CA 1
ATOM 520 C C . PHE A 1 96 ? 5.019 -22.405 13.629 1.00 15.31 94 PHE A C 1
ATOM 521 O O . PHE A 1 96 ? 5.735 -22.989 12.824 1.00 15.42 94 PHE A O 1
ATOM 529 N N . GLU A 1 97 ? 5.528 -21.670 14.642 1.00 15.47 95 GLU A N 1
ATOM 530 C CA . GLU A 1 97 ? 6.978 -21.411 14.642 1.00 14.49 95 GLU A CA 1
ATOM 531 C C . GLU A 1 97 ? 7.774 -22.722 14.725 1.00 13.75 95 GLU A C 1
ATOM 532 O O . GLU A 1 97 ? 8.771 -22.794 14.006 1.00 13.35 95 GLU A O 1
ATOM 538 N N . VAL A 1 98 ? 7.353 -23.707 15.496 1.00 14.42 96 VAL A N 1
ATOM 539 C CA . VAL A 1 98 ? 8.138 -24.966 15.549 1.00 15.82 96 VAL A CA 1
ATOM 540 C C . VAL A 1 98 ? 8.175 -25.624 14.167 1.00 14.81 96 VAL A C 1
ATOM 541 O O . VAL A 1 98 ? 9.199 -26.205 13.763 1.00 15.39 96 VAL A O 1
ATOM 545 N N . TYR A 1 99 ? 7.076 -25.528 13.398 1.00 13.21 97 TYR A N 1
ATOM 546 C CA . TYR A 1 99 ? 7.111 -26.137 12.038 1.00 13.38 97 TYR A CA 1
ATOM 547 C C . TYR A 1 99 ? 7.978 -25.353 11.085 1.00 14.51 97 TYR A C 1
ATOM 548 O O . TYR A 1 99 ? 8.588 -25.890 10.165 1.00 13.35 97 TYR A O 1
ATOM 557 N N . LEU A 1 100 ? 8.081 -24.004 11.307 1.00 13.21 98 LEU A N 1
ATOM 558 C CA . LEU A 1 100 ? 9.035 -23.258 10.461 1.00 15.59 98 LEU A CA 1
ATOM 559 C C . LEU A 1 100 ? 10.472 -23.576 10.832 1.00 15.50 98 LEU A C 1
ATOM 560 O O . LEU A 1 100 ? 11.383 -23.524 10.014 1.00 17.13 98 LEU A O 1
ATOM 565 N N . GLU A 1 101 ? 10.711 -23.852 12.136 1.00 17.39 99 GLU A N 1
ATOM 566 C CA . GLU A 1 101 ? 12.040 -24.316 12.539 1.00 17.74 99 GLU A CA 1
ATOM 567 C C . GLU A 1 101 ? 12.288 -25.692 11.862 1.00 17.75 99 GLU A C 1
ATOM 568 O O . GLU A 1 101 ? 13.382 -25.906 11.314 1.00 18.38 99 GLU A O 1
ATOM 574 N N . TYR A 1 102 ? 11.321 -26.579 11.829 1.00 17.10 100 TYR A N 1
ATOM 575 C CA . TYR A 1 102 ? 11.444 -27.811 11.029 1.00 17.29 100 TYR A CA 1
ATOM 576 C C . TYR A 1 102 ? 11.857 -27.556 9.599 1.00 17.79 100 TYR A C 1
ATOM 577 O O . TYR A 1 102 ? 12.833 -28.206 9.054 1.00 19.50 100 TYR A O 1
ATOM 586 N N . LEU A 1 103 ? 11.212 -26.648 8.884 1.00 17.26 101 LEU A N 1
ATOM 587 C CA . LEU A 1 103 ? 11.578 -26.328 7.519 1.00 18.44 101 LEU A CA 1
ATOM 588 C C . LEU A 1 103 ? 13.026 -25.828 7.395 1.00 20.24 101 LEU A C 1
ATOM 589 O O . LEU A 1 103 ? 13.680 -26.179 6.415 1.00 21.31 101 LEU A O 1
ATOM 594 N N . GLN A 1 104 ? 13.482 -24.978 8.336 1.00 21.93 102 GLN A N 1
ATOM 595 C CA . GLN A 1 104 ? 14.844 -24.449 8.237 1.00 24.38 102 GLN A CA 1
ATOM 596 C C . GLN A 1 104 ? 15.906 -25.536 8.388 1.00 26.65 102 GLN A C 1
ATOM 597 O O . GLN A 1 104 ? 16.959 -25.590 7.721 1.00 25.55 102 GLN A O 1
ATOM 603 N N . ASN A 1 105 ? 15.568 -26.503 9.231 1.00 28.37 103 ASN A N 1
ATOM 604 C CA . ASN A 1 105 ? 16.473 -27.650 9.423 1.00 31.14 103 ASN A CA 1
ATOM 605 C C . ASN A 1 105 ? 16.350 -28.610 8.238 1.00 33.03 103 ASN A C 1
ATOM 606 O O . ASN A 1 105 ? 17.286 -29.381 7.962 1.00 33.88 103 ASN A O 1
ATOM 611 N N . ARG A 1 106 ? 15.241 -28.584 7.521 1.00 34.45 104 ARG A N 1
ATOM 612 C CA . ARG A 1 106 ? 15.033 -29.513 6.392 1.00 35.47 104 ARG A CA 1
ATOM 613 C C . ARG A 1 106 ? 15.530 -28.994 5.067 1.00 37.73 104 ARG A C 1
ATOM 614 O O . ARG A 1 106 ? 16.252 -29.777 4.366 1.00 38.04 104 ARG A O 1
ATOM 622 N N . PHE A 1 107 ? 15.302 -27.751 4.671 1.00 37.72 105 PHE A N 1
ATOM 623 C CA . PHE A 1 107 ? 15.795 -27.241 3.395 1.00 37.99 105 PHE A CA 1
ATOM 624 C C . PHE A 1 107 ? 17.311 -27.037 3.479 1.00 40.34 105 PHE A C 1
ATOM 625 O O . PHE A 1 107 ? 17.848 -26.335 4.344 1.00 40.80 105 PHE A O 1
ATOM 633 N N . GLU A 1 108 ? 18.047 -27.615 2.524 1.00 40.81 106 GLU A N 1
ATOM 634 C CA . GLU A 1 108 ? 19.506 -27.455 2.562 1.00 41.85 106 GLU A CA 1
ATOM 635 C C . GLU A 1 108 ? 19.995 -26.410 1.593 1.00 41.58 106 GLU A C 1
ATOM 636 O O . GLU A 1 108 ? 20.306 -25.294 2.040 1.00 41.28 106 GLU A O 1
ATOM 642 N N . SER A 1 109 ? 19.659 -26.570 0.312 1.00 41.49 107 SER A N 1
ATOM 643 C CA . SER A 1 109 ? 19.888 -25.546 -0.685 1.00 41.65 107 SER A CA 1
ATOM 644 C C . SER A 1 109 ? 19.204 -24.230 -0.330 1.00 41.44 107 SER A C 1
ATOM 645 O O . SER A 1 109 ? 19.889 -23.211 -0.141 1.00 41.79 107 SER A O 1
ATOM 648 N N . SER A 1 110 ? 17.883 -24.234 -0.089 1.00 39.86 108 SER A N 1
ATOM 649 C CA . SER A 1 110 ? 17.218 -22.990 0.286 1.00 39.09 108 SER A CA 1
ATOM 650 C C . SER A 1 110 ? 17.032 -22.887 1.784 1.00 37.51 108 SER A C 1
ATOM 651 O O . SER A 1 110 ? 15.970 -22.497 2.265 1.00 37.84 108 SER A O 1
ATOM 654 N N . GLU A 1 111 ? 18.084 -23.195 2.532 1.00 35.81 109 GLU A N 1
ATOM 655 C CA . GLU A 1 111 ? 17.989 -23.070 3.996 1.00 33.60 109 GLU A CA 1
ATOM 656 C C . GLU A 1 111 ? 17.801 -21.579 4.318 1.00 30.97 109 GLU A C 1
ATOM 657 O O . GLU A 1 111 ? 17.055 -21.236 5.236 1.00 30.40 109 GLU A O 1
ATOM 663 N N . GLU A 1 112 ? 18.397 -20.710 3.502 1.00 28.24 110 GLU A N 1
ATOM 664 C CA . GLU A 1 112 ? 18.264 -19.274 3.712 1.00 28.29 110 GLU A CA 1
ATOM 665 C C . GLU A 1 112 ? 16.833 -18.797 3.462 1.00 25.79 110 GLU A C 1
ATOM 666 O O . GLU A 1 112 ? 16.388 -17.897 4.170 1.00 25.87 110 GLU A O 1
ATOM 672 N N . GLN A 1 113 ? 16.190 -19.352 2.441 1.00 23.85 111 GLN A N 1
ATOM 673 C CA . GLN A 1 113 ? 14.792 -18.946 2.200 1.00 23.36 111 GLN A CA 1
ATOM 674 C C . GLN A 1 113 ? 13.938 -19.430 3.361 1.00 22.51 111 GLN A C 1
ATOM 675 O O . GLN A 1 113 ? 13.056 -18.695 3.861 1.00 20.70 111 GLN A O 1
ATOM 681 N N . ALA A 1 114 ? 14.162 -20.668 3.811 1.00 20.71 112 ALA A N 1
ATOM 682 C CA . ALA A 1 114 ? 13.455 -21.195 4.979 1.00 20.27 112 ALA A CA 1
ATOM 683 C C . ALA A 1 114 ? 13.664 -20.356 6.217 1.00 19.10 112 ALA A C 1
ATOM 684 O O . ALA A 1 114 ? 12.799 -20.076 7.064 1.00 18.15 112 ALA A O 1
ATOM 686 N N . ARG A 1 115 ? 14.924 -19.965 6.460 1.00 18.56 113 ARG A N 1
ATOM 687 C CA . ARG A 1 115 ? 15.216 -19.083 7.586 1.00 19.30 113 ARG A CA 1
ATOM 688 C C . ARG A 1 115 ? 14.518 -17.737 7.435 1.00 18.09 113 ARG A C 1
ATOM 689 O O . ARG A 1 115 ? 13.999 -17.133 8.403 1.00 18.62 113 ARG A O 1
ATOM 697 N N . ALA A 1 116 ? 14.525 -17.169 6.212 1.00 16.88 114 ALA A N 1
ATOM 698 C CA . ALA A 1 116 ? 13.826 -15.896 6.007 1.00 17.50 114 ALA A CA 1
ATOM 699 C C . ALA A 1 116 ? 12.336 -16.022 6.263 1.00 15.41 114 ALA A C 1
ATOM 700 O O . ALA A 1 116 ? 11.706 -15.082 6.741 1.00 15.67 114 ALA A O 1
ATOM 702 N N . VAL A 1 117 ? 11.710 -17.143 5.896 1.00 15.64 115 VAL A N 1
ATOM 703 C CA . VAL A 1 117 ? 10.268 -17.261 6.261 1.00 14.90 115 VAL A CA 1
ATOM 704 C C . VAL A 1 117 ? 10.088 -17.260 7.770 1.00 16.64 115 VAL A C 1
ATOM 705 O O . VAL A 1 117 ? 9.198 -16.667 8.399 1.00 13.16 115 VAL A O 1
ATOM 709 N N . GLN A 1 118 ? 10.961 -18.025 8.439 1.00 16.74 116 GLN A N 1
ATOM 710 C CA . GLN A 1 118 ? 10.946 -18.128 9.912 1.00 17.75 116 GLN A CA 1
ATOM 711 C C . GLN A 1 118 ? 11.071 -16.737 10.508 1.00 17.12 116 GLN A C 1
ATOM 712 O O . GLN A 1 118 ? 10.225 -16.338 11.342 1.00 16.75 116 GLN A O 1
ATOM 718 N N . MET A 1 119 ? 12.071 -15.934 10.168 1.00 17.57 117 MET A N 1
ATOM 719 C CA . MET A 1 119 ? 12.315 -14.625 10.748 1.00 18.11 117 MET A CA 1
ATOM 720 C C . MET A 1 119 ? 11.291 -13.579 10.371 1.00 18.07 117 MET A C 1
ATOM 721 O O . MET A 1 119 ? 10.877 -12.727 11.152 1.00 16.73 117 MET A O 1
ATOM 730 N N . SER A 1 120 ? 10.761 -13.638 9.120 1.00 15.23 118 SER A N 1
ATOM 731 C CA . SER A 1 120 ? 9.753 -12.704 8.674 1.00 15.39 118 SER A CA 1
ATOM 732 C C . SER A 1 120 ? 8.423 -12.940 9.396 1.00 14.27 118 SER A C 1
ATOM 733 O O . SER A 1 120 ? 7.643 -12.000 9.609 1.00 14.87 118 SER A O 1
ATOM 736 N N . THR A 1 121 ? 8.161 -14.195 9.760 1.00 13.68 119 THR A N 1
ATOM 737 C CA . THR A 1 121 ? 6.984 -14.552 10.532 1.00 13.32 119 THR A CA 1
ATOM 738 C C . THR A 1 121 ? 7.124 -13.987 11.966 1.00 15.34 119 THR A C 1
ATOM 739 O O . THR A 1 121 ? 6.175 -13.411 12.487 1.00 13.09 119 THR A O 1
ATOM 743 N N . LYS A 1 122 ? 8.344 -13.961 12.518 1.00 15.87 120 LYS A N 1
ATOM 744 C CA . LYS A 1 122 ? 8.502 -13.346 13.865 1.00 17.50 120 LYS A CA 1
ATOM 745 C C . LYS A 1 122 ? 8.298 -11.843 13.773 1.00 17.59 120 LYS A C 1
ATOM 746 O O . LYS A 1 122 ? 7.649 -11.270 14.662 1.00 21.12 120 LYS A O 1
ATOM 752 N N . VAL A 1 123 ? 8.650 -11.212 12.676 1.00 16.25 121 VAL A N 1
ATOM 753 C CA . VAL A 1 123 ? 8.397 -9.786 12.455 1.00 17.55 121 VAL A CA 1
ATOM 754 C C . VAL A 1 123 ? 6.905 -9.525 12.320 1.00 17.76 121 VAL A C 1
ATOM 755 O O . VAL A 1 123 ? 6.357 -8.543 12.856 1.00 17.64 121 VAL A O 1
ATOM 759 N N . LEU A 1 124 ? 6.188 -10.423 11.582 1.00 15.15 122 LEU A N 1
ATOM 760 C CA . LEU A 1 124 ? 4.752 -10.263 11.460 1.00 14.02 122 LEU A CA 1
ATOM 761 C C . LEU A 1 124 ? 4.051 -10.328 12.815 1.00 15.25 122 LEU A C 1
ATOM 762 O O . LEU A 1 124 ? 3.153 -9.542 13.128 1.00 14.87 122 LEU A O 1
ATOM 767 N N . ILE A 1 125 ? 4.424 -11.315 13.644 1.00 15.78 123 ILE A N 1
ATOM 768 C CA . ILE A 1 125 ? 3.863 -11.440 14.992 1.00 17.23 123 ILE A CA 1
ATOM 769 C C . ILE A 1 125 ? 4.150 -10.177 15.805 1.00 17.64 123 ILE A C 1
ATOM 770 O O . ILE A 1 125 ? 3.223 -9.628 16.443 1.00 19.92 123 ILE A O 1
ATOM 775 N N . GLN A 1 126 ? 5.364 -9.656 15.715 1.00 19.33 124 GLN A N 1
ATOM 776 C CA . GLN A 1 126 ? 5.626 -8.346 16.351 1.00 19.93 124 GLN A CA 1
ATOM 777 C C . GLN A 1 126 ? 4.695 -7.261 15.895 1.00 20.73 124 GLN A C 1
ATOM 778 O O . GLN A 1 126 ? 4.159 -6.486 16.71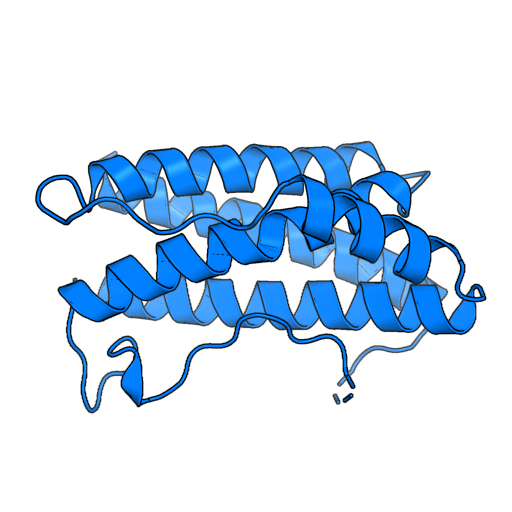4 1.00 20.42 124 GLN A O 1
ATOM 784 N N . PHE A 1 127 ? 4.436 -7.100 14.596 1.00 20.82 125 PHE A N 1
ATOM 785 C CA . PHE A 1 127 ? 3.530 -6.110 14.064 1.00 19.62 125 PHE A CA 1
ATOM 786 C C . PHE A 1 127 ? 2.117 -6.347 14.534 1.00 18.99 125 PHE A C 1
ATOM 787 O O . PHE A 1 127 ? 1.425 -5.376 14.919 1.00 20.71 125 PHE A O 1
ATOM 795 N N . LEU A 1 128 ? 1.651 -7.595 14.614 1.00 17.50 126 LEU A N 1
ATOM 796 C CA . LEU A 1 128 ? 0.321 -7.859 15.103 1.00 19.14 126 LEU A CA 1
ATOM 797 C C . LEU A 1 128 ? 0.175 -7.610 16.619 1.00 21.87 126 LEU A C 1
ATOM 798 O O . LEU A 1 128 ? -0.969 -7.225 16.987 1.00 23.17 126 LEU A O 1
ATOM 803 N N . GLN A 1 129 ? 1.215 -7.766 17.390 1.00 24.54 127 GLN A N 1
ATOM 804 C CA . GLN A 1 129 ? 1.195 -7.480 18.842 1.00 27.93 127 GLN A CA 1
ATOM 805 C C . GLN A 1 129 ? 0.914 -6.025 19.095 1.00 33.37 127 GLN A C 1
ATOM 806 O O . GLN A 1 129 ? -0.078 -5.650 19.756 1.00 34.28 127 GLN A O 1
ATOM 812 N N . LYS A 1 130 ? 1.527 -5.144 18.305 1.00 35.90 128 LYS A N 1
ATOM 813 C CA . LYS A 1 130 ? 1.142 -3.742 18.183 1.00 38.09 128 LYS A CA 1
ATOM 814 C C . LYS A 1 130 ? -0.302 -3.578 17.800 1.00 39.02 128 LYS A C 1
ATOM 815 O O . LYS A 1 130 ? -1.086 -2.864 18.509 1.00 40.03 128 LYS A O 1
ATOM 821 N N . LYS A 1 131 ? -0.891 -4.236 16.804 1.00 39.18 129 LYS A N 1
ATOM 822 C CA . LYS A 1 131 ? -2.316 -4.077 16.528 1.00 38.52 129 LYS A CA 1
ATOM 823 C C . LYS A 1 131 ? -3.210 -4.518 17.679 1.00 38.68 129 LYS A C 1
ATOM 824 O O . LYS A 1 131 ? -4.301 -3.946 17.909 1.00 37.95 129 LYS A O 1
ATOM 830 N N . ALA A 1 132 ? -2.868 -5.573 18.400 1.00 37.79 130 ALA A N 1
ATOM 831 C CA . ALA A 1 132 ? -3.679 -6.069 19.499 1.00 38.66 130 ALA A CA 1
ATOM 832 C C . ALA A 1 132 ? -3.259 -5.386 20.808 1.00 39.33 130 ALA A C 1
ATOM 833 O O . ALA A 1 132 ? -3.269 -6.014 21.854 1.00 38.61 130 ALA A O 1
ATOM 835 N N . LYS A 1 133 ? -2.927 -4.114 20.747 1.00 40.34 131 LYS A N 1
ATOM 836 C CA . LYS A 1 133 ? -2.272 -3.361 21.800 1.00 43.50 131 LYS A CA 1
ATOM 837 C C . LYS A 1 133 ? -3.170 -3.271 23.033 1.00 45.98 131 LYS A C 1
ATOM 838 O O . LYS A 1 133 ? -2.718 -3.189 24.166 1.00 46.35 131 LYS A O 1
ATOM 840 N N . ASN A 1 134 ? -4.481 -3.248 22.770 1.00 48.19 132 ASN A N 1
ATOM 841 C CA . ASN A 1 134 ? -5.450 -3.335 23.852 1.00 50.16 132 ASN A CA 1
ATOM 842 C C . ASN A 1 134 ? -5.408 -4.757 24.421 1.00 51.71 132 ASN A C 1
ATOM 843 O O . ASN A 1 134 ? -4.903 -4.962 25.535 1.00 53.32 132 ASN A O 1
ATOM 845 N N . LEU A 1 135 ? -5.666 -5.738 23.571 1.00 51.91 133 LEU A N 1
ATOM 846 C CA . LEU A 1 135 ? -5.862 -7.119 23.909 1.00 51.65 133 LEU A CA 1
ATOM 847 C C . LEU A 1 135 ? -4.874 -7.712 24.905 1.00 52.19 133 LEU A C 1
ATOM 848 O O . LEU A 1 135 ? -3.748 -7.269 25.104 1.00 52.29 133 LEU A O 1
ATOM 853 N N . ASP A 1 136 ? -5.268 -8.842 25.459 1.00 51.94 134 ASP A N 1
ATOM 854 C CA . ASP A 1 136 ? -4.532 -9.519 26.536 1.00 52.43 134 ASP A CA 1
ATOM 855 C C . ASP A 1 136 ? -3.273 -10.186 26.011 1.00 51.22 134 ASP A C 1
ATOM 856 O O . ASP A 1 136 ? -2.979 -10.098 24.819 1.00 51.48 134 ASP A O 1
ATOM 861 N N . ALA A 1 137 ? -2.499 -10.829 26.864 1.00 50.46 135 ALA A N 1
ATOM 862 C CA . ALA A 1 137 ? -1.289 -11.521 26.421 1.00 49.90 135 ALA A CA 1
ATOM 863 C C . ALA A 1 137 ? -1.708 -12.894 25.873 1.00 49.14 135 ALA A C 1
ATOM 864 O O . ALA A 1 137 ? -2.638 -13.517 26.375 1.00 48.07 135 ALA A O 1
ATOM 866 N N . ILE A 1 138 ? -0.974 -13.341 24.864 1.00 48.03 136 ILE A N 1
ATOM 867 C CA . ILE A 1 138 ? -1.330 -14.583 24.208 1.00 47.50 136 ILE A CA 1
ATOM 868 C C . ILE A 1 138 ? -0.485 -15.747 24.679 1.00 47.36 136 ILE A C 1
ATOM 869 O O . ILE A 1 138 ? 0.744 -15.718 24.785 1.00 47.82 136 ILE A O 1
ATOM 874 N N . THR A 1 139 ? -1.206 -16.829 24.976 1.00 47.77 137 THR A N 1
ATOM 875 C CA . THR A 1 139 ? -0.521 -18.057 25.372 1.00 46.88 137 THR A CA 1
ATOM 876 C C . THR A 1 139 ? 0.398 -18.490 24.224 1.00 45.91 137 THR A C 1
ATOM 877 O O . THR A 1 139 ? 0.028 -18.482 23.051 1.00 45.70 137 THR A O 1
ATOM 881 N N . THR A 1 140 ? 1.602 -18.818 24.619 1.00 45.16 138 THR A N 1
ATOM 882 C CA . THR A 1 140 ? 2.675 -19.253 23.769 1.00 44.29 138 THR A CA 1
ATOM 883 C C . THR A 1 140 ? 2.989 -20.729 24.016 1.00 44.83 138 THR A C 1
ATOM 884 O O . THR A 1 140 ? 2.888 -21.222 25.138 1.00 44.23 138 THR A O 1
ATOM 888 N N . PRO A 1 141 ? 3.359 -21.414 22.948 1.00 44.44 139 PRO A N 1
ATOM 889 C CA . PRO A 1 141 ? 3.770 -22.797 22.957 1.00 44.34 139 PRO A CA 1
ATOM 890 C C . PRO A 1 141 ? 4.944 -23.031 23.907 1.00 44.04 139 PRO A C 1
ATOM 891 O O . PRO A 1 141 ? 5.845 -22.185 23.985 1.00 43.40 139 PRO A O 1
ATOM 895 N N . ASP A 1 142 ? 5.031 -24.227 24.460 1.00 44.48 140 ASP A N 1
ATOM 896 C CA . ASP A 1 142 ? 6.147 -24.650 25.303 1.00 44.66 140 ASP A CA 1
ATOM 897 C C . ASP A 1 142 ? 7.398 -24.938 24.501 1.00 44.81 140 ASP A C 1
ATOM 898 O O . ASP A 1 142 ? 7.441 -25.904 23.735 1.00 44.75 140 ASP A O 1
ATOM 903 N N . PRO A 1 143 ? 8.487 -24.232 24.695 1.00 45.17 141 PRO A N 1
ATOM 904 C CA . PRO A 1 143 ? 9.723 -24.441 23.973 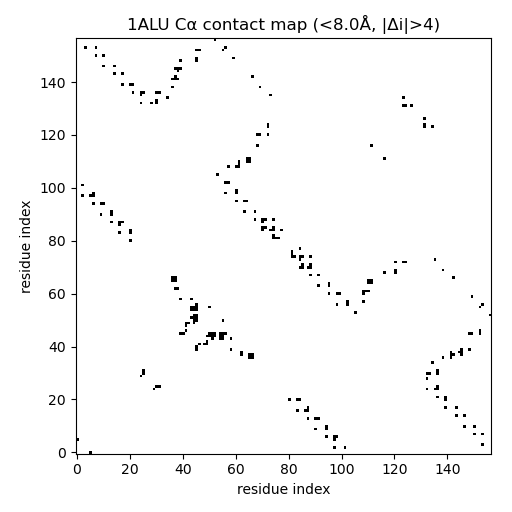1.00 45.53 141 PRO A CA 1
ATOM 905 C C . PRO A 1 143 ? 10.227 -25.864 24.052 1.00 46.28 141 PRO A C 1
ATOM 906 O O . PRO A 1 143 ? 10.847 -26.333 23.074 1.00 46.82 141 PRO A O 1
ATOM 910 N N . THR A 1 144 ? 10.067 -26.539 25.187 1.00 46.07 142 THR A N 1
ATOM 911 C CA . THR A 1 144 ? 10.542 -27.900 25.405 1.00 45.48 142 THR A CA 1
ATOM 912 C C . THR A 1 144 ? 9.665 -28.923 24.692 1.00 44.28 142 THR A C 1
ATOM 913 O O . THR A 1 144 ? 10.153 -29.914 24.146 1.00 44.04 142 THR A O 1
ATOM 917 N N . THR A 1 145 ? 8.350 -28.684 24.665 1.00 43.09 143 THR A N 1
ATOM 918 C CA . THR A 1 145 ? 7.471 -29.569 23.900 1.00 41.92 143 THR A CA 1
ATOM 919 C C . THR A 1 145 ? 7.765 -29.424 22.391 1.00 40.93 143 THR A C 1
ATOM 920 O O . THR A 1 145 ? 7.745 -30.403 21.651 1.00 40.57 143 THR A O 1
ATOM 924 N N . ASN A 1 146 ? 8.121 -28.215 21.972 1.00 39.12 144 ASN A N 1
ATOM 925 C CA . ASN A 1 146 ? 8.506 -27.946 20.594 1.00 38.44 144 ASN A CA 1
ATOM 926 C C . ASN A 1 146 ? 9.751 -28.739 20.238 1.00 37.78 144 ASN A C 1
ATOM 927 O O . ASN A 1 146 ? 9.762 -29.424 19.201 1.00 36.62 144 ASN A O 1
ATOM 932 N N . ALA A 1 147 ? 10.758 -28.763 21.095 1.00 36.05 145 ALA A N 1
ATOM 933 C CA . ALA A 1 147 ? 11.987 -29.523 20.882 1.00 35.80 145 ALA A CA 1
ATOM 934 C C . ALA A 1 147 ? 11.749 -31.018 20.680 1.00 35.38 145 ALA A C 1
ATOM 935 O O . ALA A 1 147 ? 12.491 -31.718 19.949 1.00 36.40 145 ALA A O 1
ATOM 937 N N . SER A 1 148 ? 10.788 -31.572 21.398 1.00 33.78 146 SER A N 1
ATOM 938 C CA . SER A 1 148 ? 10.498 -33.004 21.281 1.00 34.27 146 SER A CA 1
ATOM 939 C C . SER A 1 148 ? 9.811 -33.279 19.920 1.00 32.83 146 SER A C 1
ATOM 940 O O . SER A 1 148 ? 10.032 -34.301 19.305 1.00 32.19 146 SER A O 1
ATOM 943 N N . LEU A 1 149 ? 8.888 -32.387 19.568 1.00 31.99 147 LEU A N 1
ATOM 944 C CA . LEU A 1 149 ? 8.207 -32.540 18.283 1.00 31.00 147 LEU A CA 1
ATOM 945 C C . LEU A 1 149 ? 9.244 -32.550 17.175 1.00 30.99 147 LEU A C 1
ATOM 946 O O . LEU A 1 149 ? 9.188 -33.397 16.302 1.00 30.11 147 LEU A O 1
ATOM 951 N N . LEU A 1 150 ? 10.101 -31.523 17.116 1.00 29.68 148 LEU A N 1
ATOM 952 C CA . LEU A 1 150 ? 11.158 -31.422 16.139 1.00 30.53 148 LEU A CA 1
ATOM 953 C C . LEU A 1 150 ? 11.986 -32.678 15.964 1.00 31.34 148 LEU A C 1
ATOM 954 O O . LEU A 1 150 ? 12.248 -33.153 14.850 1.00 28.13 148 LEU A O 1
ATOM 959 N N . THR A 1 151 ? 12.434 -33.301 17.074 1.00 30.85 149 THR A N 1
ATOM 960 C CA . THR A 1 151 ? 13.211 -34.529 16.986 1.00 30.70 149 THR A CA 1
ATOM 961 C C . THR A 1 151 ? 12.433 -35.670 16.334 1.00 29.67 149 THR A C 1
ATOM 962 O O . THR A 1 151 ? 12.989 -36.351 15.445 1.00 29.98 149 THR A O 1
ATOM 966 N N . LYS A 1 152 ? 11.181 -35.828 16.637 1.00 28.78 150 LYS A N 1
ATOM 967 C CA . LYS A 1 152 ? 10.290 -36.822 16.064 1.00 29.81 150 LYS A CA 1
ATOM 968 C C . LYS A 1 152 ? 10.119 -36.622 14.546 1.00 28.70 150 LYS A C 1
ATOM 969 O O . LYS A 1 152 ? 9.923 -37.582 13.790 1.00 27.07 150 LYS A O 1
ATOM 975 N N . LEU A 1 153 ? 9.803 -35.370 14.206 1.00 26.49 151 LEU A N 1
ATOM 976 C CA . LEU A 1 153 ? 9.608 -35.061 12.765 1.00 25.44 151 LEU A CA 1
ATOM 977 C C . LEU A 1 153 ? 10.875 -35.239 11.981 1.00 24.28 151 LEU A C 1
ATOM 978 O O . LEU A 1 153 ? 10.847 -35.669 10.819 1.00 22.68 151 LEU A O 1
ATOM 983 N N . GLN A 1 154 ? 12.061 -34.993 12.584 1.00 23.04 152 GLN A N 1
ATOM 984 C CA . GLN A 1 154 ? 13.323 -35.141 11.891 1.00 22.91 152 GLN A CA 1
ATOM 985 C C . GLN A 1 154 ? 13.842 -36.589 11.899 1.00 23.30 152 GLN A C 1
ATOM 986 O O . GLN A 1 154 ? 14.723 -36.846 11.072 1.00 23.29 152 GLN A O 1
ATOM 992 N N . ALA A 1 155 ? 13.220 -37.468 12.625 1.00 23.44 153 ALA A N 1
ATOM 993 C CA . ALA A 1 155 ? 13.526 -38.878 12.672 1.00 26.12 153 ALA A CA 1
ATOM 994 C C . ALA A 1 155 ? 12.835 -39.672 11.550 1.00 25.60 153 ALA A C 1
ATOM 995 O O . ALA A 1 155 ? 13.165 -40.845 11.372 1.00 25.88 153 ALA A O 1
ATOM 997 N N . GLN A 1 156 ? 11.820 -39.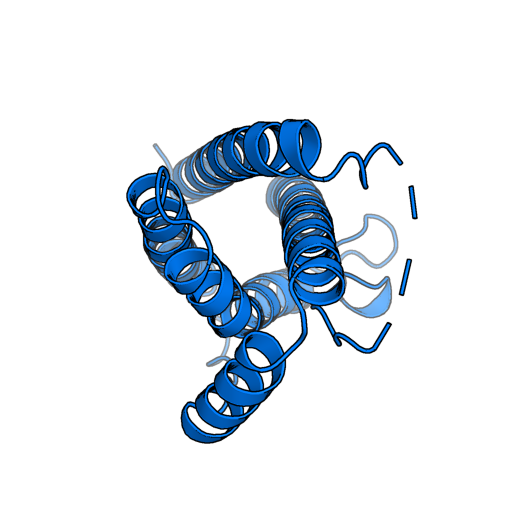095 10.921 1.00 23.90 154 GLN A N 1
ATOM 998 C CA . GLN A 1 156 ? 11.057 -39.818 9.871 1.00 22.11 154 GLN A CA 1
ATOM 999 C C . GLN A 1 156 ? 11.873 -40.100 8.633 1.00 19.60 154 GLN A C 1
ATOM 1000 O O . GLN A 1 156 ? 12.847 -39.420 8.285 1.00 19.53 154 GLN A O 1
ATOM 1006 N N . ASN A 1 157 ? 11.416 -41.087 7.814 1.00 17.72 155 ASN A N 1
ATOM 1007 C CA . ASN A 1 157 ? 12.200 -41.335 6.587 1.00 17.36 155 ASN A CA 1
ATOM 1008 C C . ASN A 1 157 ? 11.977 -40.213 5.588 1.00 16.45 155 ASN A C 1
ATOM 1009 O O . ASN A 1 157 ? 11.164 -39.296 5.842 1.00 17.29 155 ASN A O 1
ATOM 1014 N N . GLN A 1 158 ? 12.721 -40.155 4.502 1.00 17.27 156 GLN A N 1
ATOM 1015 C CA . GLN A 1 158 ? 12.658 -39.024 3.572 1.00 16.94 156 GLN A CA 1
ATOM 1016 C C . GLN A 1 158 ? 11.289 -38.842 2.949 1.00 17.15 156 GLN A C 1
ATOM 1017 O O . GLN A 1 158 ? 10.859 -37.677 2.761 1.00 15.68 156 GLN A O 1
ATOM 1023 N N . TRP A 1 159 ? 10.536 -39.905 2.695 1.00 15.37 157 TRP A N 1
ATOM 1024 C CA . TRP A 1 159 ? 9.178 -39.725 2.112 1.00 16.32 157 TRP A CA 1
ATOM 1025 C C . TRP A 1 159 ? 8.294 -38.982 3.100 1.00 14.85 157 TRP A C 1
ATOM 1026 O O . TRP A 1 159 ? 7.537 -38.048 2.727 1.00 14.76 157 TRP A O 1
ATOM 1037 N N . LEU A 1 160 ? 8.272 -39.429 4.374 1.00 13.55 158 LEU A N 1
ATOM 1038 C CA . LEU A 1 160 ? 7.387 -38.821 5.364 1.00 15.71 158 LEU A CA 1
ATOM 1039 C C . LEU A 1 160 ? 7.784 -37.348 5.579 1.00 14.84 158 LEU A C 1
ATOM 1040 O O . LEU A 1 160 ? 6.907 -36.540 5.882 1.00 14.72 158 LEU A O 1
ATOM 1045 N N . GLN A 1 161 ? 9.082 -37.118 5.586 1.00 13.68 159 GLN A N 1
ATOM 1046 C CA . GLN A 1 161 ? 9.542 -35.689 5.798 1.00 14.91 159 GLN A CA 1
ATOM 1047 C C . GLN A 1 161 ? 9.110 -34.854 4.596 1.00 15.16 159 GLN A C 1
ATOM 1048 O O . GLN A 1 161 ? 8.740 -33.671 4.763 1.00 13.44 159 GLN A O 1
ATOM 1054 N N . ASP A 1 162 ? 9.225 -35.363 3.374 1.00 13.92 160 ASP A N 1
ATOM 1055 C CA . ASP A 1 162 ? 8.688 -34.642 2.207 1.00 15.00 160 ASP A CA 1
ATOM 1056 C C . ASP A 1 162 ? 7.187 -34.402 2.349 1.00 14.73 160 ASP A C 1
ATOM 1057 O O . ASP A 1 162 ? 6.660 -33.325 1.972 1.00 12.71 160 ASP A O 1
ATOM 1062 N N . MET A 1 163 ? 6.429 -35.367 2.845 1.00 14.41 161 MET A N 1
ATOM 1063 C CA . MET A 1 163 ? 5.008 -35.162 3.062 1.00 15.53 161 MET A CA 1
ATOM 1064 C C . MET A 1 163 ? 4.788 -34.109 4.176 1.00 15.94 161 MET A C 1
ATOM 1065 O O . MET A 1 163 ? 3.923 -33.224 3.984 1.00 16.26 161 MET A O 1
ATOM 1070 N N . THR A 1 164 ? 5.532 -34.187 5.251 1.00 13.90 162 THR A N 1
ATOM 1071 C CA . THR A 1 164 ? 5.435 -33.174 6.340 1.00 15.10 162 THR A CA 1
ATOM 1072 C C . THR A 1 164 ? 5.698 -31.780 5.806 1.00 15.45 162 THR A C 1
ATOM 1073 O O . THR A 1 164 ? 4.961 -30.841 6.114 1.00 13.60 162 THR A O 1
ATOM 1077 N N . THR A 1 165 ? 6.735 -31.616 4.980 1.00 13.58 163 THR A N 1
ATOM 1078 C CA . THR A 1 165 ? 7.123 -30.310 4.440 1.00 15.25 163 THR A CA 1
ATOM 1079 C C . THR A 1 165 ? 5.974 -29.728 3.606 1.00 15.15 163 THR A C 1
ATOM 1080 O O . THR A 1 165 ? 5.636 -28.545 3.757 1.00 12.86 163 THR A O 1
ATOM 1084 N N . HIS A 1 166 ? 5.447 -30.593 2.740 1.00 15.07 164 HIS A N 1
ATOM 1085 C CA . HIS A 1 166 ? 4.325 -30.098 1.880 1.00 16.09 164 HIS A CA 1
ATOM 1086 C C . HIS A 1 166 ? 3.138 -29.688 2.709 1.00 15.41 164 HIS A C 1
ATOM 1087 O O . HIS A 1 166 ? 2.462 -28.692 2.385 1.00 14.92 164 HIS A O 1
ATOM 1094 N N . LEU A 1 167 ? 2.765 -30.475 3.709 1.00 14.22 165 LEU A N 1
ATOM 1095 C CA . LEU A 1 167 ? 1.580 -30.188 4.543 1.00 13.58 165 LEU A CA 1
ATOM 1096 C C . LEU A 1 167 ? 1.781 -28.885 5.296 1.00 14.20 165 LEU A C 1
ATOM 1097 O O . LEU A 1 167 ? 0.813 -28.133 5.498 1.00 12.42 165 LEU A O 1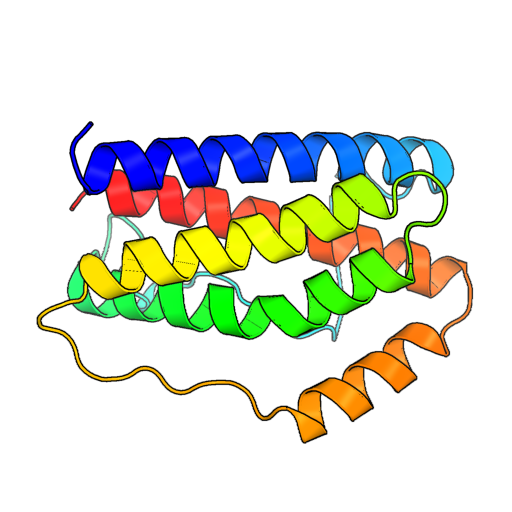
ATOM 1102 N N . ILE A 1 168 ? 2.961 -28.731 5.883 1.00 11.55 166 ILE A N 1
ATOM 1103 C CA . ILE A 1 168 ? 3.232 -27.463 6.593 1.00 12.40 166 ILE A CA 1
ATOM 1104 C C . ILE A 1 168 ? 3.101 -26.268 5.647 1.00 12.49 166 ILE A C 1
ATOM 1105 O O . ILE A 1 168 ? 2.418 -25.278 5.995 1.00 12.02 166 ILE A O 1
ATOM 1110 N N . LEU A 1 169 ? 3.701 -26.354 4.438 1.00 12.65 167 LEU A N 1
ATOM 1111 C CA . LEU A 1 169 ? 3.591 -25.198 3.531 1.00 12.60 167 LEU A CA 1
ATOM 1112 C C . LEU A 1 169 ? 2.132 -24.961 3.144 1.00 11.91 167 LEU A C 1
ATOM 1113 O O . LEU A 1 169 ? 1.741 -23.814 3.031 1.00 10.51 167 LEU A O 1
ATOM 1118 N N . ARG A 1 170 ? 1.384 -26.042 2.888 1.00 12.17 168 ARG A N 1
ATOM 1119 C CA . ARG A 1 170 ? -0.021 -25.735 2.456 1.00 11.43 168 ARG A CA 1
ATOM 1120 C C . ARG A 1 170 ? -0.807 -25.152 3.600 1.00 13.32 168 ARG A C 1
ATOM 1121 O O . ARG A 1 170 ? -1.628 -24.227 3.433 1.00 13.09 168 ARG A O 1
ATOM 1129 N N . SER A 1 171 ? -0.641 -25.759 4.780 1.00 11.67 169 SER A N 1
ATOM 1130 C CA . SER A 1 171 ? -1.449 -25.233 5.940 1.00 13.57 169 SER A CA 1
ATOM 1131 C C . SER A 1 171 ? -1.087 -23.845 6.278 1.00 12.18 169 SER A C 1
ATOM 1132 O O . SER A 1 171 ? -1.970 -23.017 6.608 1.00 12.09 169 SER A O 1
ATOM 1135 N N . PHE A 1 172 ? 0.201 -23.506 6.256 1.00 12.05 170 PHE A N 1
ATOM 1136 C CA . PHE A 1 172 ? 0.665 -22.175 6.572 1.00 11.62 170 PHE A CA 1
ATOM 1137 C C . PHE A 1 172 ? 0.197 -21.201 5.508 1.00 12.02 170 PHE A C 1
ATOM 1138 O O . PHE A 1 172 ? -0.294 -20.083 5.836 1.00 11.02 170 PHE A O 1
ATOM 1146 N N . LYS A 1 173 ? 0.242 -21.588 4.244 1.00 10.33 171 LYS A N 1
ATOM 1147 C CA . LYS A 1 173 ? -0.345 -20.736 3.214 1.00 10.92 17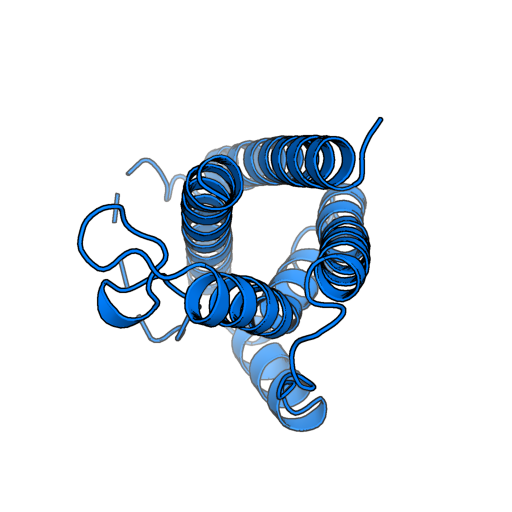1 LYS A CA 1
ATOM 1148 C C . LYS A 1 173 ? -1.817 -20.460 3.517 1.00 10.42 171 LYS A C 1
ATOM 1149 O O . LYS A 1 173 ? -2.272 -19.331 3.470 1.00 10.17 171 LYS A O 1
ATOM 1155 N N . GLU A 1 174 ? -2.605 -21.494 3.764 1.00 12.03 172 GLU A N 1
ATOM 1156 C CA . GLU A 1 174 ? -4.063 -21.317 3.974 1.00 12.10 172 GLU A CA 1
ATOM 1157 C C . GLU A 1 174 ? -4.289 -20.410 5.176 1.00 12.54 172 GLU A C 1
ATOM 1158 O O . GLU A 1 174 ? -5.213 -19.581 5.133 1.00 11.24 172 GLU A O 1
ATOM 1164 N N . PHE A 1 175 ? -3.510 -20.664 6.258 1.00 10.79 173 PHE A N 1
ATOM 1165 C CA . PHE A 1 175 ? -3.699 -19.774 7.448 1.00 10.84 173 PHE A CA 1
ATOM 1166 C C . PHE A 1 175 ? -3.447 -18.329 7.139 1.00 11.06 173 PHE A C 1
ATOM 1167 O O . PHE A 1 175 ? -4.202 -17.403 7.546 1.00 9.80 173 PHE A O 1
ATOM 1175 N N . LEU A 1 176 ? -2.384 -18.041 6.400 1.00 10.78 174 LEU A N 1
ATOM 1176 C CA . LEU A 1 176 ? -2.058 -16.631 6.079 1.00 11.28 174 LEU A CA 1
ATOM 1177 C C . LEU A 1 176 ? -3.027 -16.030 5.080 1.00 10.41 174 LEU A C 1
ATOM 1178 O O . LEU A 1 176 ? -3.278 -14.819 5.187 1.00 11.11 174 LEU A O 1
ATOM 1183 N N . GLN A 1 177 ? -3.508 -16.834 4.109 1.00 10.65 175 GLN A N 1
ATOM 1184 C CA . GLN A 1 177 ? -4.548 -16.297 3.204 1.00 10.03 175 GLN A CA 1
ATOM 1185 C C . GLN A 1 177 ? -5.797 -15.905 3.953 1.00 10.20 175 GLN A C 1
ATOM 1186 O O . GLN A 1 177 ? -6.428 -14.863 3.692 1.00 9.36 175 GLN A O 1
ATOM 1192 N N . SER A 1 178 ? -6.231 -16.777 4.872 1.00 11.03 176 SER A N 1
ATOM 1193 C CA . SER A 1 178 ? -7.431 -16.445 5.678 1.00 12.03 176 SER A CA 1
ATOM 1194 C C . SER A 1 178 ? -7.118 -15.240 6.573 1.00 13.33 176 SER A C 1
ATOM 1195 O O . SER A 1 178 ? -8.018 -14.416 6.841 1.00 10.62 176 SER A O 1
ATOM 1198 N N . SER A 1 179 ? -5.898 -15.148 7.101 1.00 11.12 177 SER A N 1
ATOM 1199 C CA . SER A 1 179 ? -5.527 -14.001 7.931 1.00 11.39 177 SER A CA 1
ATOM 1200 C C . SER A 1 179 ? -5.589 -12.706 7.151 1.00 13.27 177 SER A C 1
ATOM 1201 O O . SER A 1 179 ? -6.120 -11.658 7.599 1.00 11.32 177 SER A O 1
ATOM 1204 N N . LEU A 1 180 ? -5.047 -12.763 5.932 1.00 10.52 178 LEU A N 1
ATOM 1205 C CA . LEU A 1 180 ? -5.109 -11.530 5.104 1.00 12.80 178 LEU A CA 1
ATOM 1206 C C . LEU A 1 180 ? -6.528 -11.098 4.866 1.00 13.12 178 LEU A C 1
ATOM 1207 O O . LEU A 1 180 ? -6.840 -9.908 4.967 1.00 12.03 178 LEU A O 1
ATOM 1212 N N . ARG A 1 181 ? -7.425 -12.058 4.554 1.00 12.77 179 ARG A N 1
ATOM 1213 C CA . ARG A 1 181 ? -8.826 -11.770 4.327 1.00 15.45 179 ARG A CA 1
ATOM 1214 C C . ARG A 1 181 ? -9.510 -11.175 5.558 1.00 16.77 179 ARG A C 1
ATOM 1215 O O . ARG A 1 181 ? -10.274 -10.206 5.422 1.00 17.60 179 ARG A O 1
ATOM 1223 N N . ALA A 1 182 ? -9.221 -11.697 6.737 1.00 14.76 180 ALA A N 1
ATOM 1224 C CA . ALA A 1 182 ? -9.827 -11.155 7.956 1.00 15.90 180 ALA A CA 1
ATOM 1225 C C . ALA A 1 182 ? -9.284 -9.792 8.300 1.00 17.43 180 ALA A C 1
ATOM 1226 O O . ALA A 1 182 ? -10.091 -8.874 8.709 1.00 18.16 180 ALA A O 1
ATOM 1228 N N . LEU A 1 183 ? -7.975 -9.597 8.201 1.00 16.53 181 LEU A N 1
ATOM 1229 C CA . LEU A 1 183 ? -7.349 -8.325 8.548 1.00 17.08 181 LEU A CA 1
ATOM 1230 C C . LEU A 1 183 ? -7.831 -7.191 7.674 1.00 21.66 181 LEU A C 1
ATOM 1231 O O . LEU A 1 183 ? -8.045 -6.035 8.151 1.00 19.89 181 LEU A O 1
ATOM 1236 N N . ARG A 1 184 ? -8.264 -7.551 6.456 1.00 22.55 182 ARG A N 1
ATOM 1237 C CA . ARG A 1 184 ? -8.921 -6.570 5.588 1.00 27.30 182 ARG A CA 1
ATOM 1238 C C . ARG A 1 184 ? -10.183 -5.988 6.178 1.00 28.64 182 ARG A C 1
ATOM 1239 O O . ARG A 1 184 ? -10.603 -4.883 5.770 1.00 31.15 182 ARG A O 1
ATOM 1247 N N . GLN A 1 185 ? -10.966 -6.828 6.818 1.00 30.95 183 GLN A N 1
ATOM 1248 C CA . GLN A 1 185 ? -12.251 -6.481 7.360 1.00 33.90 183 GLN A CA 1
ATOM 1249 C C . GLN A 1 185 ? -12.158 -5.858 8.747 1.00 34.29 183 GLN A C 1
ATOM 1250 O O . GLN A 1 185 ? -13.205 -5.733 9.384 1.00 36.74 183 GLN A O 1
ATOM 1256 N N . MET A 1 186 ? -10.996 -5.458 9.237 1.00 35.34 184 MET A N 1
ATOM 1257 C CA . MET A 1 186 ? -10.902 -4.874 10.577 1.00 36.02 184 MET A CA 1
ATOM 1258 C C . MET A 1 186 ? -10.622 -3.364 10.515 1.00 39.00 184 MET A C 1
ATOM 1259 O O . MET A 1 186 ? -9.390 -3.039 10.631 1.00 40.49 184 MET A O 1
#

Sequence (157 aa):
LTSSERIDKQIRYILDGISALRKETCNKSNMCENLNLPKMAEKDGCFQSGFNEETCLVKIITGLLEFEVYLEYLQNRFESSEEQARAVQMSTKVLIQFLQKKAKNLDAITTPDPTTNASLLTKLQAQNQWLQDMTTHLILRSFKEFLQSSLRALRQM

Radius of gyration: 15.61 Å; Cα contacts (8 Å, |Δi|>4): 143; chains: 1; bounding box: 40×44×35 Å

Solvent-accessible surface area: 8901 Å² total; per-residue (Å²): 142,81,53,56,88,92,2,45,118,28,0,143,140,2,26,103,19,4,65,35,0,95,136,37,9,17,107,152,19,127,33,19,184,148,38,89,33,12,151,13,47,125,185,16,2,2,79,115,90,58,60,68,83,45,63,0,6,55,43,0,0,27,0,0,20,73,0,38,7,16,1,74,0,1,35,74,57,14,147,109,11,76,142,77,0,114,49,6,32,83,16,0,95,55,0,8,92,28,0,84,120,53,7,85,103,59,122,88,33,116,92,42,78,108,101,86,34,56,74,43,18,90,118,0,69,86,42,90,109,170,82,11,35,69,5,3,12,61,0,3,95,18,0,69,75,4,0,88,33,0,32,147,0,22,162,58,52

B-factor: mean 27.82, std 12.42, range [8.91, 73.42]

Secondary structure (DSSP, 8-state):
--HHHHHHHHHHHHHHHHHHHHHHHHHHH------------GGGT-SSTT--HHHHHHHHHHHHHHHHHHHHHHHHH-STTHHHHHHHHHHHHHHHHHHHHHTSSS-PPP---HHHHHHHHHHHHTS-HHHHHHHHHHHHHHHHHHHHHHHHHHTT-

Foldseek 3Di:
DDLLVVLLVLLVVLLVLLVVVLVVLCVPLVPPCVPPAQADDLCQQLDPVNHDLLSVLLSLLQRLLVLLLVLVLVLVVDDPVNVSSVVSNVSSVVSSVSSCVVCVVPDDHDHDDPVVSVVVSVVLVPDDPNSVSVSSNVSSVRVSNSSVSVSSSSVVD